Protein AF-A0A2E4I8C7-F1 (afdb_monomer)

pLDDT: mean 88.88, std 9.0, range [37.97, 97.62]

Foldseek 3Di:
DDPDDLQQFFFKFFPPGDDGPGTFGKDFAFPDVLLCLVVLVCLVVVDLDLVSLLVVLCVVCVPCSPVDPNRTDQKIKTKAAAPDPVLVVNQVSQWIWTWGDDPQKIKTWIWGKHWDDPPDPRNSSVQSSVCSNPVPDDPRITMMMTRTPPVPMDMDGND

Nearest PDB structures (foldseek):
  5jab-assembly2_D  TM=7.465E-01  e=2.688E-04  Mycobacterium tuberculosis H37Rv
  5jab-assembly1_B  TM=7.330E-01  e=8.037E-04  Mycobacterium tuberculosis H37Rv
  2hti-assembly1_A-2  TM=6.853E-01  e=2.262E-03  Halalkalibacterium halodurans
  2iab-assembly1_A  TM=5.762E-01  e=4.417E-03  Streptomyces avermitilis
  2fhq-assembly1_B  TM=6.398E-01  e=1.101E-02  Bacteroides thetaiotaomicron VPI-5482

Solvent-accessible surface area (backbone atoms only — not comparable to full-atom values): 8903 Å² total; per-residue (Å²): 140,87,74,85,49,42,63,51,30,22,36,34,22,49,68,93,55,91,62,63,78,46,68,47,59,60,43,77,40,46,36,85,92,60,51,53,57,71,61,54,52,48,51,58,74,73,43,88,50,59,67,61,29,3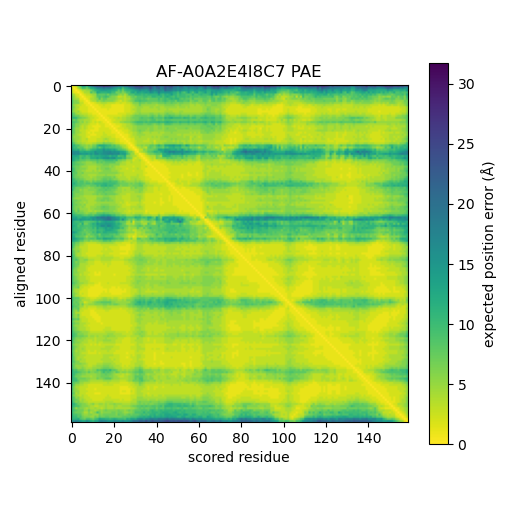4,50,53,46,52,53,60,50,68,74,59,66,78,74,54,71,88,43,45,42,84,38,33,34,36,80,40,61,59,88,38,67,65,60,54,52,51,39,70,58,34,30,32,33,40,38,28,40,47,97,60,31,34,35,44,37,35,22,42,35,40,71,54,52,85,84,36,68,70,36,48,52,53,52,56,59,48,41,42,76,35,82,80,64,66,91,67,47,43,38,35,40,33,42,60,42,69,93,76,33,48,75,44,76,62,129

Radius of gyration: 16.02 Å; Cα contacts (8 Å, |Δi|>4): 277; chains: 1; bounding box: 41×33×40 Å

Sequence (159 aa):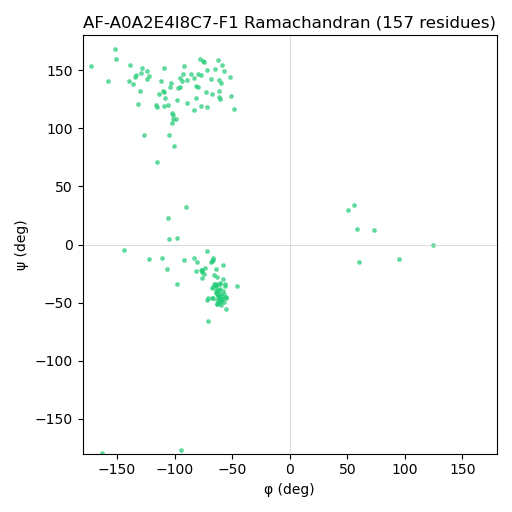
MGRPDDSIAPALTLAGEMEPMCRVITLLSKVSPYSKMPEIQHIIKSTNDPEERRRKAVEFFSETYFQNTREFSDTLTAIFPPNSPGAKEICRARKCTLSFAGYGQQFDIFCKVWALSSEDPGFQVSWCHNLLFNSRLHPEVVILCFEPNWGSSSGKPIT

Secondary structure (DSSP, 8-state):
--S--TTTS-EEEETT-SS--EE---EEEEPTTTS-HHHHHHHHHH-S-HHHHHHHHHHHIIIIITT-GGGEEEEEEEEE-TT-HHHHHHHHH-EEEEEEEETTEEEEEEEEEEEPPTTSHHHHHHHHHHHHH-TT--TT-EEEEEEE-TTT-EEEE--

Mean predicted aligned error: 5.09 Å

Structure (mmCIF, N/CA/C/O backbone):
data_AF-A0A2E4I8C7-F1
#
_entry.id   AF-A0A2E4I8C7-F1
#
loop_
_atom_site.group_PDB
_atom_site.id
_atom_site.type_symbol
_atom_site.label_atom_id
_atom_site.label_alt_id
_atom_site.label_comp_id
_atom_site.label_asym_id
_atom_site.label_entity_id
_atom_site.label_seq_id
_atom_site.pdbx_PDB_ins_code
_atom_site.Cartn_x
_atom_site.Cartn_y
_atom_site.Cartn_z
_atom_site.occupancy
_atom_site.B_iso_or_equiv
_atom_site.auth_seq_id
_atom_site.auth_comp_id
_atom_site.auth_asym_id
_atom_site.auth_atom_id
_atom_site.pdbx_PDB_model_num
ATOM 1 N N . MET A 1 1 ? -13.078 18.199 -6.236 1.00 37.97 1 MET A N 1
ATOM 2 C CA . MET 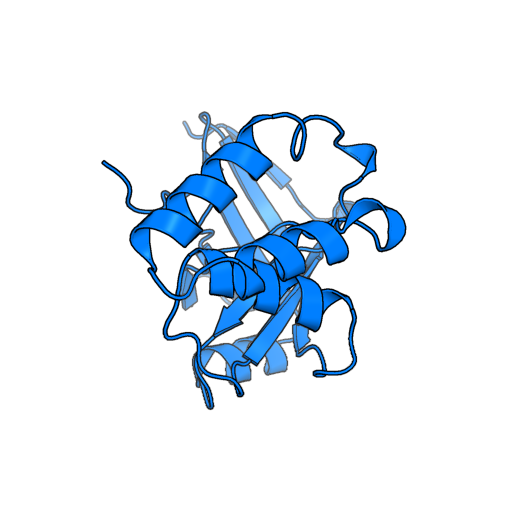A 1 1 ? -11.992 18.295 -5.237 1.00 37.97 1 MET A CA 1
ATOM 3 C C . MET A 1 1 ? -12.173 17.137 -4.263 1.00 37.97 1 MET A C 1
ATOM 5 O O . MET A 1 1 ? -13.266 17.025 -3.728 1.00 37.97 1 MET A O 1
ATOM 9 N N . GLY A 1 2 ? -11.200 16.228 -4.127 1.00 55.81 2 GLY A N 1
ATOM 10 C CA . GLY A 1 2 ? -11.296 15.054 -3.233 1.00 55.81 2 GLY A CA 1
ATOM 11 C C . GLY A 1 2 ? -11.069 13.681 -3.884 1.00 55.81 2 GLY A C 1
ATOM 12 O O . GLY A 1 2 ? -11.120 12.670 -3.191 1.00 55.81 2 GLY A O 1
ATOM 13 N N . ARG A 1 3 ? -10.817 13.616 -5.200 1.00 60.78 3 ARG A N 1
ATOM 14 C CA . ARG A 1 3 ? -10.336 12.385 -5.844 1.00 60.78 3 ARG A CA 1
ATOM 15 C C . ARG A 1 3 ? -8.829 12.265 -5.582 1.00 60.78 3 ARG A C 1
ATOM 17 O O . ARG A 1 3 ? -8.157 13.283 -5.739 1.00 60.78 3 ARG A O 1
ATOM 24 N N . PRO A 1 4 ? -8.316 11.077 -5.213 1.00 70.56 4 PRO A N 1
ATOM 25 C CA . PRO A 1 4 ? -6.883 10.832 -5.135 1.00 70.56 4 PRO A CA 1
ATOM 26 C C . PRO A 1 4 ? -6.189 11.264 -6.422 1.00 70.56 4 PRO A C 1
ATOM 28 O O . PRO A 1 4 ? -6.634 10.888 -7.510 1.00 70.56 4 PRO A O 1
ATOM 31 N N . ASP A 1 5 ? -5.157 12.085 -6.281 1.00 78.50 5 ASP A N 1
ATOM 32 C CA . ASP A 1 5 ? -4.328 12.531 -7.390 1.00 78.50 5 ASP A CA 1
ATOM 33 C C . ASP A 1 5 ? -3.088 11.640 -7.535 1.00 78.50 5 ASP A C 1
ATOM 35 O O . ASP A 1 5 ? -2.895 10.647 -6.822 1.00 78.50 5 ASP A O 1
ATOM 39 N N . ASP A 1 6 ? -2.244 12.008 -8.486 1.00 78.75 6 ASP A N 1
ATOM 40 C CA . ASP A 1 6 ? -1.086 11.230 -8.892 1.00 78.75 6 ASP A CA 1
ATOM 41 C C . ASP A 1 6 ? 0.004 11.124 -7.813 1.00 78.75 6 ASP A C 1
ATOM 43 O O . ASP A 1 6 ? 0.900 10.283 -7.936 1.00 78.75 6 ASP A O 1
ATOM 47 N N . SER A 1 7 ? -0.089 11.918 -6.739 1.00 76.00 7 SER A N 1
ATOM 48 C CA . SER A 1 7 ? 0.856 11.890 -5.621 1.00 76.00 7 SER A CA 1
ATOM 49 C C . SER A 1 7 ? 0.567 10.765 -4.627 1.00 76.00 7 SER A C 1
ATOM 51 O O . SER A 1 7 ? 1.471 10.328 -3.919 1.00 76.00 7 SER A O 1
ATOM 53 N N . ILE A 1 8 ? -0.674 10.266 -4.592 1.00 78.75 8 ILE A N 1
ATOM 54 C CA . ILE A 1 8 ? -1.105 9.186 -3.687 1.00 78.75 8 ILE A CA 1
ATOM 55 C C . ILE A 1 8 ? -1.672 7.963 -4.419 1.00 78.75 8 ILE A C 1
ATOM 57 O O . ILE A 1 8 ? -1.856 6.906 -3.812 1.00 78.75 8 ILE A O 1
ATOM 61 N N . ALA A 1 9 ? -1.945 8.097 -5.720 1.00 89.06 9 ALA A N 1
ATOM 62 C CA . ALA A 1 9 ? -2.371 7.017 -6.597 1.00 89.06 9 ALA A CA 1
ATOM 63 C C . ALA A 1 9 ? -1.318 6.756 -7.692 1.00 89.06 9 ALA A C 1
ATOM 65 O O . ALA A 1 9 ? -1.560 7.113 -8.851 1.00 89.06 9 ALA A O 1
ATOM 66 N N . PRO A 1 10 ? -0.139 6.188 -7.374 1.00 92.75 10 PRO A N 1
ATOM 67 C CA . PRO A 1 10 ? 0.914 5.940 -8.355 1.00 92.75 10 PRO A CA 1
ATOM 68 C C . PRO A 1 10 ? 0.442 5.070 -9.519 1.00 92.75 10 PRO A C 1
ATOM 70 O O . PRO A 1 10 ? -0.402 4.180 -9.362 1.00 92.75 10 PRO A O 1
ATOM 73 N N . ALA A 1 11 ? 1.033 5.310 -10.685 1.00 95.38 11 ALA A N 1
ATOM 74 C CA . ALA A 1 11 ? 0.963 4.388 -11.807 1.00 95.38 11 ALA A CA 1
ATOM 75 C C . ALA A 1 11 ? 1.853 3.170 -11.513 1.00 95.38 11 ALA A C 1
ATOM 77 O O . ALA A 1 11 ? 2.996 3.325 -11.086 1.00 95.38 11 ALA A O 1
ATOM 78 N N . LEU A 1 12 ? 1.322 1.963 -11.704 1.00 97.06 12 LEU A N 1
ATOM 79 C CA . LEU A 1 12 ? 2.031 0.708 -11.476 1.00 97.06 12 LEU A CA 1
ATOM 80 C C . LEU A 1 12 ? 2.402 0.082 -12.816 1.00 97.06 12 LEU A C 1
ATOM 82 O O . LEU A 1 12 ? 1.520 -0.290 -13.591 1.00 97.06 12 LEU A O 1
ATOM 86 N N . THR A 1 13 ? 3.698 -0.106 -13.040 1.00 97.62 13 THR A N 1
ATOM 87 C CA . THR A 1 13 ? 4.246 -0.789 -14.220 1.00 97.62 13 THR A CA 1
ATOM 88 C C . THR A 1 13 ? 4.909 -2.092 -13.791 1.00 97.62 13 THR A C 1
ATOM 90 O O . THR A 1 13 ? 5.704 -2.112 -12.849 1.00 97.62 13 THR A O 1
ATOM 93 N N . LEU A 1 14 ? 4.572 -3.207 -14.441 1.00 96.75 14 LEU A N 1
ATOM 94 C CA . LEU A 1 14 ? 5.191 -4.501 -14.141 1.00 96.75 14 LEU A CA 1
ATOM 95 C C . LEU A 1 14 ? 6.639 -4.530 -14.642 1.00 96.75 14 LEU A C 1
ATOM 97 O O . LEU A 1 14 ? 6.988 -3.874 -15.620 1.00 96.75 14 LEU A O 1
ATOM 101 N N . ALA A 1 15 ? 7.503 -5.293 -13.972 1.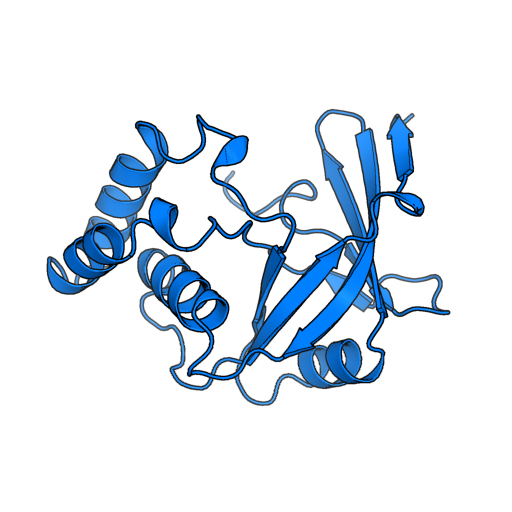00 92.31 15 ALA A N 1
ATOM 102 C CA . ALA A 1 15 ? 8.894 -5.405 -14.397 1.00 92.31 15 ALA A CA 1
ATOM 103 C C . ALA A 1 15 ? 9.005 -5.975 -15.824 1.00 92.31 15 ALA A C 1
ATOM 105 O O . ALA A 1 15 ? 8.513 -7.067 -16.095 1.00 92.31 15 ALA A O 1
ATOM 106 N N . GLY A 1 16 ? 9.703 -5.250 -16.703 1.00 89.69 16 GLY A N 1
ATOM 107 C CA . GLY A 1 16 ? 9.869 -5.607 -18.117 1.00 89.69 16 GLY A CA 1
ATOM 108 C C . GLY A 1 16 ? 8.854 -4.950 -19.055 1.00 89.69 16 GLY A C 1
ATOM 109 O O . GLY A 1 16 ? 9.088 -4.939 -20.259 1.00 89.69 16 GLY A O 1
ATOM 110 N N . GLU A 1 17 ? 7.791 -4.352 -18.515 1.00 93.75 17 GLU A N 1
ATOM 111 C CA . GLU A 1 17 ? 6.812 -3.586 -19.285 1.00 93.75 17 GLU A CA 1
ATOM 112 C C . GLU A 1 17 ? 7.187 -2.100 -19.330 1.00 93.75 17 GLU A C 1
ATOM 114 O O . GLU A 1 17 ? 7.849 -1.582 -18.427 1.00 93.75 17 GLU A O 1
ATOM 119 N N . MET A 1 18 ? 6.753 -1.404 -20.384 1.00 89.06 18 MET A N 1
ATOM 120 C CA . MET A 1 18 ? 6.934 0.050 -20.504 1.00 89.06 18 MET A CA 1
ATOM 121 C C . MET A 1 18 ? 5.690 0.832 -20.080 1.00 89.06 18 MET A C 1
ATOM 123 O O . MET A 1 18 ? 5.811 1.917 -19.516 1.00 89.06 18 MET A O 1
ATOM 127 N N . GLU A 1 19 ? 4.504 0.280 -20.335 1.00 94.19 19 GLU A N 1
ATOM 128 C CA . GLU A 1 19 ? 3.237 0.959 -20.073 1.00 94.19 19 GLU A CA 1
ATOM 129 C C . GLU A 1 19 ? 2.676 0.599 -18.690 1.00 94.19 19 GLU A C 1
ATOM 131 O O . GLU A 1 19 ? 2.738 -0.567 -18.281 1.00 94.19 19 GLU A O 1
ATOM 136 N N . PRO A 1 20 ? 2.088 1.567 -17.963 1.00 95.12 20 PRO A N 1
ATOM 137 C CA . PRO A 1 20 ? 1.417 1.283 -16.706 1.00 95.12 20 PRO A CA 1
ATOM 138 C C . PRO A 1 20 ? 0.240 0.326 -16.881 1.00 95.12 20 PRO A C 1
ATOM 140 O O . PRO A 1 20 ? -0.652 0.538 -17.699 1.00 95.12 20 PRO A O 1
ATOM 143 N N . MET A 1 21 ? 0.190 -0.692 -16.028 1.00 94.44 21 MET A N 1
ATOM 144 C CA . MET A 1 21 ? -0.922 -1.632 -15.953 1.00 94.44 21 MET A CA 1
ATOM 145 C C . MET A 1 21 ? -2.172 -0.966 -15.367 1.00 94.44 21 MET A C 1
ATOM 147 O O . MET A 1 21 ? -3.290 -1.166 -15.840 1.00 94.44 21 MET A O 1
ATOM 151 N N . CYS A 1 22 ? -1.997 -0.224 -14.273 1.00 92.56 22 CYS A N 1
ATOM 152 C CA . CYS A 1 22 ? -3.088 0.403 -13.535 1.00 92.56 22 CYS A CA 1
ATOM 153 C C . CYS A 1 22 ? -2.567 1.511 -12.612 1.00 92.56 22 CYS A C 1
ATOM 155 O O . CYS A 1 22 ? -1.368 1.776 -12.544 1.00 92.56 22 CYS A O 1
ATOM 157 N N . ARG A 1 23 ? -3.480 2.150 -11.872 1.00 93.44 23 ARG A N 1
ATOM 158 C CA . ARG A 1 23 ? -3.138 3.007 -10.731 1.00 93.44 23 ARG A CA 1
ATOM 159 C C . ARG A 1 23 ? -3.608 2.351 -9.443 1.00 93.44 23 ARG A C 1
ATOM 161 O O . ARG A 1 23 ? -4.704 1.789 -9.407 1.00 93.44 23 ARG A O 1
ATOM 168 N N . VAL A 1 24 ? -2.802 2.446 -8.395 1.00 93.31 24 VAL A N 1
ATOM 169 C CA . VAL A 1 24 ? -3.097 1.859 -7.079 1.00 93.31 24 VAL A CA 1
ATOM 170 C C . VAL A 1 24 ? -3.041 2.941 -6.018 1.00 93.31 24 VAL A C 1
ATOM 172 O O . VAL A 1 24 ? -2.200 3.820 -6.107 1.00 93.31 24 VAL A O 1
ATOM 175 N N . ILE A 1 25 ? -3.923 2.898 -5.019 1.00 90.81 25 ILE A N 1
ATOM 176 C CA . ILE A 1 25 ? -3.824 3.789 -3.855 1.00 90.81 25 ILE A CA 1
ATOM 177 C C . ILE A 1 25 ? -2.948 3.089 -2.826 1.00 90.81 25 ILE A C 1
ATOM 179 O O . ILE A 1 25 ? -3.269 1.978 -2.398 1.00 90.81 25 ILE A O 1
ATOM 183 N N . THR A 1 26 ? -1.850 3.733 -2.444 1.00 90.62 26 THR A N 1
ATOM 184 C CA . THR A 1 26 ? -0.892 3.171 -1.491 1.00 90.62 26 THR A CA 1
ATOM 185 C C . THR A 1 26 ? -1.044 3.793 -0.112 1.00 90.62 26 THR A C 1
ATOM 187 O O . THR A 1 26 ? -1.190 5.006 0.017 1.00 90.62 26 THR A O 1
ATOM 190 N N . LEU A 1 27 ? -0.943 2.966 0.922 1.00 89.50 27 LEU A N 1
ATOM 191 C CA . LEU A 1 27 ? -0.850 3.374 2.316 1.00 89.50 27 LEU A CA 1
ATOM 192 C C . LEU A 1 27 ? 0.573 3.126 2.821 1.00 89.50 27 LEU A C 1
ATOM 194 O O . LEU A 1 27 ? 1.066 2.000 2.735 1.00 89.50 27 LEU A O 1
ATOM 198 N N . LEU A 1 28 ? 1.203 4.159 3.379 1.00 87.00 28 LEU A N 1
ATOM 199 C CA . LEU A 1 28 ? 2.459 4.024 4.108 1.00 87.00 28 LEU A CA 1
ATOM 200 C C . LEU A 1 28 ? 2.177 3.455 5.498 1.00 87.00 28 LEU A C 1
ATOM 202 O O . LEU A 1 28 ? 1.441 4.050 6.292 1.00 87.00 28 LEU A O 1
ATOM 206 N N . SER A 1 29 ? 2.745 2.290 5.779 1.00 76.94 29 SER A N 1
ATOM 207 C CA . SER A 1 29 ? 2.565 1.631 7.067 1.00 76.94 29 SER A CA 1
ATOM 208 C C . SER A 1 29 ? 3.437 2.284 8.139 1.00 76.94 29 SER A C 1
ATOM 210 O O . SER A 1 29 ? 4.545 2.747 7.877 1.00 76.94 29 SER A O 1
ATOM 212 N N . LYS A 1 30 ? 2.943 2.321 9.377 1.00 80.56 30 LYS A N 1
ATOM 213 C CA . LYS A 1 30 ? 3.783 2.605 10.545 1.00 80.56 30 LYS A CA 1
ATOM 214 C C . LYS A 1 30 ? 4.439 1.328 11.047 1.00 80.56 30 LYS A C 1
ATOM 216 O O . LYS A 1 30 ? 3.830 0.260 10.980 1.00 80.56 30 LYS A O 1
ATOM 221 N N . VAL A 1 31 ? 5.654 1.426 11.586 1.00 76.38 31 VAL A N 1
ATOM 222 C CA . VAL A 1 31 ? 6.294 0.269 12.229 1.00 76.38 31 VAL A CA 1
ATOM 223 C C . VAL A 1 31 ? 5.511 -0.147 13.480 1.00 76.38 31 VAL A C 1
ATOM 225 O O . VAL A 1 31 ? 4.861 0.671 14.133 1.00 76.38 31 VAL A O 1
ATOM 228 N N . SER A 1 32 ? 5.575 -1.438 13.821 1.00 65.88 32 SER A N 1
ATOM 229 C CA . SER A 1 32 ? 4.697 -2.110 14.795 1.00 65.88 32 SER A CA 1
ATOM 230 C C . SER A 1 32 ? 4.449 -1.394 16.143 1.00 65.88 32 SER A C 1
ATOM 232 O O . SER A 1 32 ? 3.309 -1.485 16.603 1.00 65.88 32 SER A O 1
ATOM 234 N N . PRO A 1 33 ? 5.390 -0.665 16.788 1.00 66.69 33 PRO A N 1
ATOM 235 C CA . PRO A 1 33 ? 5.068 0.070 18.022 1.00 66.69 33 PRO A CA 1
ATOM 236 C C . PRO A 1 33 ? 4.276 1.369 17.798 1.00 66.69 33 PRO A C 1
ATOM 238 O O . PRO A 1 33 ? 3.594 1.830 18.709 1.00 66.69 33 PRO A O 1
ATOM 241 N N . TYR A 1 34 ? 4.329 1.958 16.602 1.00 73.88 34 TYR A N 1
ATOM 242 C CA . TYR A 1 34 ? 3.677 3.235 16.287 1.00 73.88 34 TYR A CA 1
ATOM 243 C C . TYR A 1 34 ? 2.415 3.072 15.445 1.00 73.88 34 TYR A C 1
ATOM 245 O O . TYR A 1 34 ? 1.805 4.063 15.065 1.00 73.88 34 TYR A O 1
ATOM 253 N N . SER A 1 35 ? 1.994 1.838 15.173 1.00 76.94 35 SER A N 1
ATOM 254 C CA . SER A 1 35 ? 0.838 1.520 14.326 1.00 76.94 35 SER A CA 1
ATOM 255 C C . SER A 1 35 ? -0.493 2.123 14.792 1.00 76.94 35 SER A C 1
ATOM 257 O O . SER A 1 35 ? -1.433 2.182 14.003 1.00 76.94 35 SER A O 1
ATOM 259 N N . LYS A 1 36 ? -0.588 2.565 16.058 1.00 85.25 36 LYS A N 1
ATOM 260 C CA . LYS A 1 36 ? -1.810 3.114 16.678 1.00 85.25 36 LYS A CA 1
ATOM 261 C C . LYS A 1 36 ? -3.041 2.218 16.505 1.00 85.25 36 LYS A C 1
ATOM 263 O O . LYS A 1 36 ? -4.181 2.677 16.430 1.00 8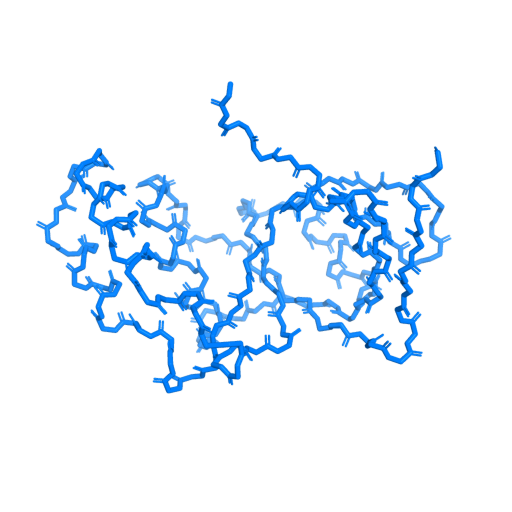5.25 36 LYS A O 1
ATOM 268 N N . MET A 1 37 ? -2.804 0.910 16.420 1.00 87.81 37 MET A N 1
ATOM 269 C CA . MET A 1 37 ? -3.857 -0.080 16.234 1.00 87.81 37 MET A CA 1
ATOM 270 C C . MET A 1 37 ? -4.935 -0.046 17.323 1.00 87.81 37 MET A C 1
ATOM 272 O O . MET A 1 37 ? -6.110 -0.121 16.960 1.00 87.81 37 MET A O 1
ATOM 276 N N . PRO A 1 38 ? -4.606 0.100 18.624 1.00 89.94 38 PRO A N 1
ATOM 277 C CA . PRO A 1 38 ? -5.626 0.228 19.663 1.00 89.94 38 PRO A CA 1
ATOM 278 C C . PRO A 1 38 ? -6.561 1.423 19.435 1.00 89.94 38 PRO A C 1
ATOM 280 O O . PRO A 1 38 ? -7.779 1.279 19.541 1.00 89.94 38 PRO A O 1
ATOM 283 N N . GLU A 1 39 ? -6.011 2.583 19.070 1.00 90.81 39 GLU A N 1
ATOM 284 C CA . GLU A 1 39 ? -6.766 3.807 18.802 1.00 90.81 39 GLU A CA 1
ATOM 285 C C . GLU A 1 39 ? -7.650 3.662 17.552 1.00 90.81 39 GLU A C 1
ATOM 287 O O . GLU A 1 39 ? -8.848 3.953 17.598 1.00 90.81 39 GLU A O 1
ATOM 292 N N . ILE A 1 40 ? -7.106 3.115 16.459 1.00 90.44 40 ILE A N 1
ATOM 293 C CA . ILE A 1 40 ? -7.861 2.832 15.227 1.00 90.44 40 ILE A CA 1
ATOM 294 C C . ILE A 1 40 ? -9.032 1.878 15.516 1.00 90.44 40 ILE A C 1
ATOM 296 O O . ILE A 1 40 ? -10.170 2.134 15.114 1.00 90.44 40 ILE A O 1
ATOM 300 N N . GLN A 1 41 ? -8.784 0.793 16.253 1.00 91.25 41 GLN A N 1
ATOM 301 C CA . GLN A 1 41 ? -9.826 -0.162 16.632 1.00 91.25 41 GLN A CA 1
ATOM 302 C C . GLN A 1 41 ? -10.886 0.462 17.542 1.00 91.25 41 GLN A C 1
ATOM 304 O O . GLN A 1 41 ? -12.064 0.118 17.424 1.00 91.25 41 GLN A O 1
ATOM 309 N N . HIS A 1 42 ? -10.494 1.372 18.436 1.00 93.38 42 HIS A N 1
ATOM 310 C CA . HIS A 1 42 ? -11.437 2.104 19.271 1.00 93.38 42 HIS A CA 1
ATOM 311 C C . HIS A 1 42 ? -12.391 2.947 18.416 1.00 93.38 42 HIS A C 1
ATOM 313 O O . HIS A 1 42 ? -13.604 2.859 18.604 1.00 93.38 42 HIS A O 1
ATOM 319 N N . ILE A 1 43 ? -11.880 3.683 17.421 1.00 91.94 43 ILE A N 1
ATOM 320 C CA . ILE A 1 43 ? -12.720 4.472 16.504 1.00 91.94 43 ILE A CA 1
ATOM 321 C C . ILE A 1 43 ? -13.709 3.566 15.761 1.00 91.94 43 ILE A C 1
ATOM 323 O O . ILE A 1 43 ? -14.908 3.856 15.774 1.00 91.94 43 ILE A O 1
ATOM 327 N N . ILE A 1 44 ? -13.232 2.453 15.186 1.00 91.31 44 ILE A N 1
ATOM 328 C CA . ILE A 1 44 ? -14.066 1.471 14.465 1.00 91.31 44 ILE A CA 1
ATOM 329 C C . ILE A 1 44 ? -15.210 0.962 15.352 1.00 91.31 44 ILE A C 1
ATOM 331 O O . ILE A 1 44 ? -16.350 0.900 14.899 1.00 91.31 44 ILE A O 1
ATOM 335 N N . LYS A 1 45 ? -14.919 0.620 16.613 1.00 91.56 45 LYS A N 1
ATOM 336 C CA . LYS A 1 45 ? -15.904 0.092 17.571 1.00 91.56 45 LYS A CA 1
ATOM 337 C C . LYS A 1 45 ? -16.835 1.170 18.135 1.00 91.56 45 LYS A C 1
ATOM 339 O O . LYS A 1 45 ? -17.931 0.843 18.575 1.00 91.56 45 LYS A O 1
ATOM 344 N N . SER A 1 46 ? -16.413 2.436 18.135 1.00 92.50 46 SER A N 1
ATOM 345 C CA . SER A 1 46 ? -17.169 3.539 18.743 1.00 92.50 46 SER A CA 1
ATOM 346 C C . SER A 1 46 ? -18.407 3.962 17.950 1.00 92.50 46 SER A C 1
ATOM 348 O O . SER A 1 46 ? -19.276 4.629 18.507 1.00 92.50 46 SER A O 1
ATOM 350 N N . THR A 1 47 ? -18.482 3.638 16.654 1.00 90.12 47 THR A N 1
ATOM 351 C CA . THR A 1 47 ? -19.607 4.036 15.800 1.00 90.12 47 THR A CA 1
ATOM 352 C C . THR A 1 47 ? -19.762 3.149 14.561 1.00 90.12 47 THR A C 1
ATOM 354 O O . THR A 1 47 ? -18.789 2.770 13.897 1.00 90.12 47 THR A O 1
ATOM 357 N N . ASN A 1 48 ? -21.019 2.861 14.213 1.00 87.44 48 ASN A N 1
ATOM 358 C CA . ASN A 1 48 ? -21.394 2.211 12.956 1.00 87.44 48 ASN A CA 1
ATOM 359 C C . ASN A 1 48 ? -21.712 3.209 11.833 1.00 87.44 48 ASN A C 1
ATOM 361 O O . ASN A 1 48 ? -21.772 2.797 10.676 1.00 87.44 48 ASN A O 1
ATOM 365 N N . ASP A 1 49 ? -21.884 4.493 12.160 1.00 92.56 49 ASP A N 1
ATOM 366 C CA . ASP A 1 49 ? -22.139 5.552 11.185 1.00 92.56 49 ASP A CA 1
ATOM 367 C C . ASP A 1 49 ? -20.860 5.851 10.373 1.00 92.56 49 ASP A C 1
ATOM 369 O O . ASP A 1 49 ? -19.845 6.256 10.957 1.00 92.56 49 ASP A O 1
ATOM 373 N N . PRO A 1 50 ? -20.872 5.650 9.038 1.00 90.69 50 PRO A N 1
ATOM 374 C CA . PRO A 1 50 ? -19.721 5.920 8.183 1.00 90.69 50 PRO A CA 1
ATOM 375 C C . PRO A 1 50 ? -19.256 7.381 8.204 1.00 90.69 50 PRO A C 1
ATOM 377 O O . PRO A 1 50 ? -18.053 7.624 8.092 1.00 90.69 50 PRO A O 1
ATOM 380 N N . GLU A 1 51 ? -20.167 8.351 8.337 1.00 91.38 51 GLU A N 1
ATOM 381 C CA . GLU A 1 51 ? -19.804 9.772 8.313 1.00 91.38 51 GLU A CA 1
ATOM 382 C C . GLU A 1 51 ? -19.065 10.165 9.589 1.00 91.38 51 GLU A C 1
ATOM 384 O O . GLU A 1 51 ? -17.971 10.735 9.526 1.00 91.38 51 GLU A O 1
ATOM 389 N N . GLU A 1 52 ? -19.608 9.769 10.741 1.00 93.00 52 GLU A N 1
ATOM 390 C CA . GLU A 1 52 ? -18.979 9.995 12.040 1.00 93.00 52 GLU A CA 1
ATOM 391 C C . GLU A 1 52 ? -17.645 9.245 12.162 1.00 93.00 52 GLU A C 1
ATOM 393 O O . GLU A 1 52 ? -16.661 9.798 12.659 1.00 93.00 52 GLU A O 1
ATOM 398 N N . ARG A 1 53 ? -17.560 8.007 11.651 1.00 93.31 53 ARG A N 1
ATOM 399 C CA . ARG A 1 53 ? -16.298 7.251 11.628 1.00 93.31 53 ARG A CA 1
ATOM 400 C C . ARG A 1 53 ? -15.228 7.979 10.824 1.00 93.31 53 ARG A C 1
ATOM 402 O O . ARG A 1 53 ? -14.112 8.151 11.313 1.00 93.31 53 ARG A O 1
ATOM 409 N N . ARG A 1 54 ? -15.573 8.435 9.615 1.00 90.25 54 ARG A N 1
ATOM 410 C CA . ARG A 1 54 ? -14.664 9.196 8.752 1.00 90.25 54 ARG A CA 1
ATOM 411 C C . ARG A 1 54 ? -14.218 10.487 9.434 1.00 90.25 54 ARG A C 1
ATOM 413 O O . ARG A 1 54 ? -13.037 10.814 9.376 1.00 90.25 54 ARG A O 1
ATOM 420 N N . ARG A 1 55 ? -15.135 11.208 10.087 1.00 92.31 55 ARG A N 1
ATOM 421 C CA . ARG A 1 55 ? -14.830 12.449 10.814 1.00 92.31 55 ARG A CA 1
ATOM 422 C C . ARG A 1 55 ? -13.805 12.208 11.924 1.00 92.31 55 ARG A C 1
ATOM 424 O O . ARG A 1 55 ? -12.771 12.870 11.924 1.00 92.31 55 ARG A O 1
ATOM 431 N N . LYS A 1 56 ? -14.045 11.226 12.801 1.00 92.31 56 LYS A N 1
ATOM 432 C CA . LYS A 1 56 ? -13.113 10.850 13.880 1.00 92.31 56 LYS A CA 1
ATOM 433 C C . LYS A 1 56 ? -11.759 10.380 13.349 1.00 92.31 56 LYS A C 1
ATOM 435 O O . LYS A 1 56 ? -10.733 10.697 13.935 1.00 92.31 56 LYS A O 1
ATOM 440 N N . ALA A 1 57 ? -11.751 9.636 12.243 1.00 91.19 57 ALA A N 1
ATOM 441 C CA . ALA A 1 57 ? -10.516 9.203 11.598 1.00 91.19 57 ALA A CA 1
ATOM 442 C C . ALA A 1 57 ? -9.696 10.399 11.095 1.00 91.19 57 ALA A C 1
ATOM 444 O O . ALA A 1 57 ? -8.504 10.480 11.371 1.00 91.19 57 ALA A O 1
ATOM 445 N N . VAL A 1 58 ? -10.329 11.346 10.394 1.00 89.88 58 VAL A N 1
ATOM 446 C CA . VAL A 1 58 ? -9.658 12.566 9.917 1.00 89.88 58 VAL A CA 1
ATOM 447 C C . VAL A 1 58 ? -9.110 13.382 11.086 1.00 89.88 58 VAL A C 1
ATOM 449 O O . VAL A 1 58 ? -7.953 13.784 11.031 1.00 89.88 58 VAL A O 1
ATOM 452 N N . GLU A 1 59 ? -9.904 13.580 12.141 1.00 90.25 59 GLU A N 1
ATOM 453 C CA . GLU A 1 59 ? -9.484 14.264 13.371 1.00 90.25 59 GLU A CA 1
ATOM 454 C C . GLU A 1 59 ? -8.231 13.595 13.958 1.00 90.25 59 GLU A C 1
ATOM 456 O O . GLU A 1 59 ? -7.173 14.221 14.016 1.00 90.25 59 GLU A O 1
ATOM 461 N N . PHE A 1 60 ? -8.296 12.287 14.220 1.00 88.88 60 PHE A N 1
ATOM 462 C CA . PHE A 1 60 ? -7.184 11.494 14.747 1.00 88.88 60 PHE A CA 1
ATOM 463 C C . PHE A 1 60 ? -5.904 11.575 13.894 1.00 88.88 60 PHE A C 1
ATOM 465 O O . PHE A 1 60 ? -4.804 11.758 14.419 1.00 88.88 60 PHE A O 1
ATOM 472 N N . PHE A 1 61 ? -6.021 11.452 12.569 1.00 86.06 61 PHE A N 1
ATOM 473 C CA . PHE A 1 61 ? -4.859 11.487 11.678 1.00 86.06 61 PHE A CA 1
ATOM 474 C C . PHE A 1 61 ? -4.273 12.895 11.494 1.00 86.06 61 PHE A C 1
ATOM 476 O O . PHE A 1 61 ? -3.084 13.021 11.193 1.00 86.06 61 PHE A O 1
ATOM 483 N N . SER A 1 62 ? -5.079 13.943 11.682 1.00 81.94 62 SER A N 1
ATOM 484 C CA . SER A 1 62 ? -4.659 15.337 11.502 1.00 81.94 62 SER A CA 1
ATOM 485 C C . SER A 1 62 ? -3.809 15.896 12.647 1.00 81.94 62 SER A C 1
ATOM 487 O O . SER A 1 62 ? -3.058 16.842 12.425 1.00 81.94 62 SER A O 1
ATOM 489 N N . GLU A 1 63 ? -3.886 15.314 13.847 1.00 74.31 63 GLU A N 1
ATOM 490 C CA . GLU A 1 63 ? -3.221 15.856 15.038 1.00 74.31 63 GLU A CA 1
ATOM 491 C C . GLU A 1 63 ? -1.697 15.706 14.986 1.00 74.31 63 GLU A C 1
ATOM 493 O O . GLU A 1 63 ? -0.961 16.689 14.952 1.00 74.31 63 GLU A O 1
ATOM 498 N N . THR A 1 64 ? -1.207 14.466 15.006 1.00 66.88 64 THR A N 1
ATOM 499 C CA . THR A 1 64 ? 0.235 14.168 15.111 1.00 66.88 64 THR A CA 1
ATOM 500 C C . THR A 1 64 ? 0.657 12.946 14.305 1.00 66.88 64 THR A C 1
ATOM 502 O O . THR A 1 64 ? 1.845 12.639 14.203 1.00 66.88 64 THR A O 1
ATOM 505 N N . TYR A 1 65 ? -0.297 12.245 13.687 1.00 69.81 65 TYR A N 1
ATOM 506 C CA . TYR A 1 65 ? -0.052 10.918 13.141 1.00 69.81 65 TYR A CA 1
ATOM 507 C C . TYR A 1 65 ? 1.026 10.908 12.049 1.00 69.81 65 TYR A C 1
ATOM 509 O O . TYR A 1 65 ? 1.855 10.004 12.034 1.00 69.81 65 TYR A O 1
ATOM 517 N N . PHE A 1 66 ? 1.075 11.915 11.177 1.00 75.06 66 PHE A N 1
ATOM 518 C CA . PHE A 1 66 ? 2.056 11.989 10.085 1.00 75.06 66 PHE A CA 1
ATOM 519 C C . PHE A 1 66 ? 3.285 12.863 10.388 1.00 75.06 66 PHE A C 1
ATOM 521 O O . PHE A 1 66 ? 4.117 13.058 9.507 1.00 75.06 66 PHE A O 1
ATOM 528 N N . GLN A 1 67 ? 3.432 13.387 11.611 1.00 74.38 67 GLN A N 1
ATOM 529 C CA . GLN A 1 67 ? 4.505 14.344 11.928 1.00 74.38 67 GLN A CA 1
ATOM 530 C C . GLN A 1 67 ? 5.885 13.683 12.098 1.00 74.38 67 GLN A C 1
ATOM 532 O O . GLN A 1 67 ? 6.903 14.303 11.794 1.00 74.38 67 GLN A O 1
ATOM 537 N N . ASN A 1 68 ? 5.940 12.420 12.536 1.00 77.12 68 ASN A N 1
ATOM 538 C CA . ASN A 1 68 ? 7.193 11.721 12.833 1.00 77.12 68 ASN A CA 1
ATOM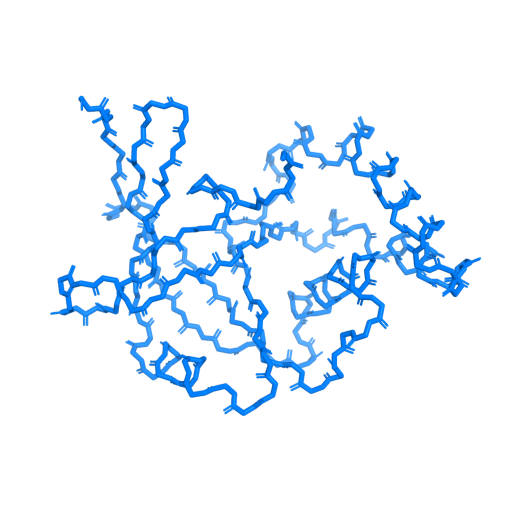 539 C C . ASN A 1 68 ? 7.544 10.700 11.745 1.00 77.12 68 ASN A C 1
ATOM 541 O O . ASN A 1 68 ? 7.139 9.541 11.804 1.00 77.12 68 ASN A O 1
ATOM 545 N N . THR A 1 69 ? 8.365 11.101 10.774 1.00 74.50 69 THR A N 1
ATOM 546 C CA . THR A 1 69 ? 8.774 10.237 9.647 1.00 74.50 69 THR A CA 1
ATOM 547 C C . THR A 1 69 ? 9.470 8.941 10.079 1.00 74.50 69 THR A C 1
ATOM 549 O O . THR A 1 69 ? 9.309 7.919 9.425 1.00 74.50 69 THR A O 1
ATOM 552 N N . ARG A 1 70 ? 10.177 8.945 11.219 1.00 77.88 70 ARG A N 1
ATOM 553 C CA . ARG A 1 70 ? 10.854 7.760 11.788 1.00 77.88 70 ARG A CA 1
ATOM 554 C C . ARG A 1 70 ? 9.900 6.671 12.291 1.00 77.88 70 ARG A C 1
ATOM 556 O O . ARG A 1 70 ? 10.344 5.566 12.578 1.00 77.88 70 ARG A O 1
ATOM 563 N N . GLU A 1 71 ? 8.616 6.987 12.446 1.00 81.25 71 GLU A N 1
ATOM 564 C CA . GLU A 1 71 ? 7.595 6.019 12.859 1.00 81.25 71 GLU A CA 1
ATOM 565 C C . GLU A 1 71 ? 7.052 5.195 11.687 1.00 81.25 71 GLU A C 1
ATOM 567 O O . GLU A 1 71 ? 6.332 4.217 11.906 1.00 81.25 71 GLU A O 1
ATOM 572 N N . PHE A 1 72 ? 7.368 5.584 10.451 1.00 80.38 72 PHE A N 1
ATOM 573 C CA . PHE A 1 72 ? 6.912 4.895 9.254 1.00 80.38 72 PHE A CA 1
ATOM 574 C C . PHE A 1 72 ? 7.882 3.792 8.850 1.00 80.38 72 PHE A C 1
ATOM 576 O O . PHE A 1 72 ? 9.096 3.923 8.987 1.00 80.38 72 PHE A O 1
ATOM 583 N N . SER A 1 73 ? 7.327 2.674 8.388 1.00 79.19 73 SER A N 1
ATOM 584 C CA . SER A 1 73 ? 8.108 1.651 7.708 1.00 79.19 73 SER A CA 1
ATOM 585 C C . SER A 1 73 ? 8.429 2.110 6.296 1.00 79.19 73 SER A C 1
ATOM 587 O O . SER A 1 73 ? 7.665 2.864 5.700 1.00 79.19 73 SER A O 1
ATOM 589 N N . ASP A 1 74 ? 9.477 1.541 5.713 1.00 84.69 74 ASP A N 1
ATOM 590 C CA . ASP A 1 74 ? 9.791 1.767 4.303 1.00 84.69 74 ASP A CA 1
ATOM 591 C C . ASP A 1 74 ? 8.813 1.061 3.350 1.00 84.69 74 ASP A C 1
ATOM 593 O O . ASP A 1 74 ? 8.903 1.250 2.144 1.00 84.69 74 ASP A O 1
ATOM 597 N N . THR A 1 75 ? 7.876 0.249 3.850 1.00 90.38 75 THR A N 1
ATOM 598 C CA . THR A 1 75 ? 6.923 -0.495 3.019 1.00 90.38 75 THR A CA 1
ATOM 599 C C . THR A 1 75 ? 5.604 0.244 2.804 1.00 90.38 75 THR A C 1
ATOM 601 O O . THR A 1 75 ? 5.074 0.938 3.678 1.00 90.38 75 THR A O 1
ATOM 604 N N . LEU A 1 76 ? 5.041 0.033 1.617 1.00 93.06 76 LEU A N 1
ATOM 605 C CA . LEU A 1 76 ? 3.719 0.502 1.223 1.00 93.06 76 LEU A CA 1
ATOM 606 C C . LEU A 1 76 ? 2.765 -0.688 1.122 1.00 93.06 76 LEU A C 1
ATOM 608 O O . LEU A 1 76 ? 3.174 -1.796 0.779 1.00 93.06 76 LEU A O 1
ATOM 612 N N . THR A 1 77 ? 1.476 -0.460 1.348 1.00 94.81 77 THR A N 1
ATOM 613 C CA . THR A 1 77 ? 0.434 -1.462 1.089 1.00 94.81 77 THR A CA 1
ATOM 614 C C . THR A 1 77 ? -0.633 -0.926 0.148 1.00 94.81 77 THR A C 1
ATOM 616 O O . THR A 1 77 ? -0.917 0.269 0.151 1.00 94.81 77 THR A O 1
ATOM 619 N N . ALA A 1 78 ? -1.244 -1.799 -0.650 1.00 95.44 78 ALA A N 1
ATOM 620 C CA . ALA A 1 78 ? -2.439 -1.468 -1.425 1.00 95.44 78 ALA A CA 1
ATOM 621 C C . ALA A 1 78 ? -3.481 -2.578 -1.295 1.00 95.44 78 ALA A C 1
ATOM 623 O O . ALA A 1 78 ? -3.143 -3.763 -1.235 1.00 95.44 78 ALA A O 1
ATOM 624 N N . ILE A 1 79 ? -4.750 -2.176 -1.262 1.00 95.25 79 ILE A N 1
ATOM 625 C CA . ILE A 1 79 ? -5.888 -3.071 -1.070 1.00 95.25 79 ILE A CA 1
ATOM 626 C C . ILE A 1 79 ? -6.616 -3.313 -2.391 1.00 95.25 79 ILE A C 1
ATOM 628 O O . ILE A 1 79 ? -6.882 -2.389 -3.159 1.00 95.25 79 ILE A O 1
ATOM 632 N N . PHE A 1 80 ? -6.960 -4.570 -2.644 1.00 95.50 80 PHE A N 1
ATOM 633 C CA . PHE A 1 80 ? -7.656 -5.013 -3.843 1.00 95.50 80 PHE A CA 1
ATOM 634 C C . PHE A 1 80 ? -8.886 -5.839 -3.465 1.00 95.50 80 PHE A C 1
ATOM 636 O O . PHE A 1 80 ? -8.892 -6.504 -2.423 1.00 95.50 80 PHE A O 1
ATOM 643 N N . PRO A 1 81 ? -9.930 -5.840 -4.312 1.00 94.12 81 PRO A N 1
ATOM 644 C CA . PRO A 1 81 ? -11.080 -6.699 -4.091 1.00 94.12 81 PRO A CA 1
ATOM 645 C C . PRO A 1 81 ? -10.682 -8.186 -4.139 1.00 94.12 81 PRO A C 1
ATOM 647 O O . PRO A 1 81 ? -9.668 -8.541 -4.759 1.00 94.12 81 PRO A O 1
ATOM 650 N N . PRO A 1 82 ? -11.496 -9.067 -3.533 1.00 94.44 82 PRO A N 1
ATOM 651 C CA . PRO A 1 82 ? -11.297 -10.509 -3.616 1.00 94.44 82 PRO A CA 1
ATOM 652 C C . PRO A 1 82 ? -11.161 -10.965 -5.068 1.00 94.44 82 PRO A C 1
ATOM 654 O O . PRO A 1 82 ? -11.820 -10.437 -5.965 1.00 94.44 82 PRO A O 1
ATOM 657 N N . ASN A 1 83 ? -10.311 -11.963 -5.308 1.00 92.88 83 ASN A N 1
ATOM 658 C CA . ASN A 1 83 ? -10.082 -12.548 -6.634 1.00 92.88 83 ASN A CA 1
ATOM 659 C C . ASN A 1 83 ? -9.599 -11.581 -7.732 1.00 92.88 83 ASN A C 1
ATOM 661 O O . ASN A 1 83 ? -9.575 -11.988 -8.895 1.00 92.88 83 ASN A O 1
ATOM 665 N N . SER A 1 84 ? -9.157 -10.365 -7.382 1.00 95.31 84 SER A N 1
ATOM 666 C CA . SER A 1 84 ? -8.655 -9.358 -8.324 1.00 95.31 84 SER A CA 1
ATOM 667 C C . SER A 1 84 ? -7.626 -9.943 -9.307 1.00 95.31 84 SER A C 1
ATOM 669 O O . SER A 1 84 ? -6.545 -10.365 -8.875 1.00 95.31 84 SER A O 1
ATOM 671 N N . PRO A 1 85 ? -7.915 -9.953 -10.626 1.00 95.31 85 PRO A N 1
ATOM 672 C CA . PRO A 1 85 ? -6.949 -10.374 -11.639 1.00 95.31 85 PRO A CA 1
ATOM 673 C C . PRO A 1 85 ? -5.679 -9.525 -11.587 1.00 95.31 85 PRO A C 1
ATOM 675 O O . PRO A 1 85 ? -4.577 -10.067 -11.630 1.00 95.31 85 PRO A O 1
ATOM 678 N N . GLY A 1 86 ? -5.840 -8.214 -11.374 1.00 95.19 86 GLY A N 1
ATOM 679 C CA . GLY A 1 86 ? -4.718 -7.291 -11.259 1.00 95.19 86 GLY A CA 1
ATOM 680 C C . GLY A 1 86 ? -3.805 -7.621 -10.083 1.00 95.19 86 GLY A C 1
ATOM 681 O O . GLY A 1 86 ? -2.594 -7.701 -10.248 1.00 95.19 86 GLY A O 1
ATOM 682 N N . ALA A 1 87 ? -4.374 -7.917 -8.910 1.00 96.31 87 ALA A N 1
ATOM 683 C CA . ALA A 1 87 ? -3.571 -8.287 -7.744 1.00 96.31 87 ALA A CA 1
ATOM 684 C C . ALA A 1 87 ? -2.786 -9.590 -7.972 1.00 96.31 87 ALA A C 1
ATOM 686 O O . ALA A 1 87 ? -1.622 -9.690 -7.584 1.00 96.31 87 ALA A O 1
ATOM 687 N N . LYS A 1 88 ? -3.407 -10.577 -8.636 1.00 96.50 88 LYS A N 1
ATOM 688 C CA . LYS A 1 88 ? -2.754 -11.846 -8.995 1.00 96.50 88 LYS A CA 1
ATOM 689 C C . LYS A 1 88 ? -1.579 -11.618 -9.941 1.00 96.50 88 LYS A C 1
ATOM 691 O O . LYS A 1 88 ? -0.513 -12.195 -9.738 1.00 96.50 88 LYS A O 1
ATOM 696 N N . GLU A 1 89 ? -1.761 -10.779 -10.953 1.00 96.69 89 GLU A N 1
ATOM 697 C CA . GLU A 1 89 ? -0.727 -10.481 -11.939 1.00 96.69 89 GLU A CA 1
ATOM 698 C C . GLU A 1 89 ? 0.451 -9.710 -11.332 1.00 96.69 89 GLU A C 1
ATOM 700 O O . GLU A 1 89 ? 1.598 -10.131 -11.495 1.00 96.69 89 GLU A O 1
ATOM 705 N N . ILE A 1 90 ? 0.168 -8.672 -10.537 1.00 97.19 90 ILE A N 1
ATOM 706 C CA . ILE A 1 90 ? 1.182 -7.906 -9.800 1.00 97.19 90 ILE A CA 1
ATOM 707 C C . ILE A 1 90 ? 1.988 -8.835 -8.881 1.00 97.19 90 ILE A C 1
ATOM 709 O O . ILE A 1 90 ? 3.219 -8.852 -8.920 1.00 97.19 90 ILE A O 1
ATOM 713 N N . CYS A 1 91 ? 1.307 -9.662 -8.083 1.00 95.25 91 CYS A N 1
ATOM 714 C CA . CYS A 1 91 ? 1.971 -10.590 -7.171 1.00 95.25 91 CYS A CA 1
ATOM 715 C C . CYS A 1 91 ? 2.806 -11.645 -7.921 1.00 95.25 91 CYS A C 1
ATOM 717 O O . CYS A 1 91 ? 3.877 -12.035 -7.452 1.00 95.25 91 CYS A O 1
ATOM 719 N N . ARG A 1 92 ? 2.353 -12.100 -9.100 1.00 96.19 92 ARG A N 1
ATOM 720 C CA . ARG A 1 92 ? 3.099 -13.041 -9.951 1.00 96.19 92 ARG A CA 1
ATOM 721 C C . ARG A 1 92 ? 4.369 -12.412 -10.524 1.00 96.19 92 ARG A C 1
ATOM 723 O O . ARG A 1 92 ? 5.385 -13.099 -10.597 1.00 96.19 92 ARG A O 1
ATOM 730 N N . ALA A 1 93 ? 4.325 -11.132 -10.897 1.00 96.38 93 ALA A N 1
ATOM 731 C CA . ALA A 1 93 ? 5.484 -10.405 -11.411 1.00 96.38 93 ALA A CA 1
ATOM 732 C C . ALA A 1 93 ? 6.585 -10.228 -10.351 1.00 96.38 93 ALA A C 1
ATOM 734 O O . ALA A 1 93 ? 7.759 -10.121 -10.703 1.00 96.38 93 ALA A O 1
ATOM 735 N N . ARG A 1 94 ? 6.226 -10.221 -9.053 1.00 97.06 94 ARG A N 1
ATOM 736 C CA . ARG A 1 94 ? 7.109 -10.054 -7.870 1.00 97.06 94 ARG A CA 1
ATOM 737 C C . ARG A 1 94 ? 7.885 -8.742 -7.802 1.00 97.06 94 ARG A C 1
ATOM 739 O O . ARG A 1 94 ? 8.444 -8.424 -6.754 1.00 97.06 94 ARG A O 1
ATOM 746 N N . LYS A 1 95 ? 7.957 -8.003 -8.903 1.00 97.38 95 LYS A N 1
ATOM 747 C CA . LYS A 1 95 ? 8.618 -6.716 -9.036 1.00 97.38 95 LYS A CA 1
ATOM 748 C C . LYS A 1 95 ? 7.771 -5.798 -9.904 1.00 97.38 95 LYS A C 1
ATOM 750 O O . LYS A 1 95 ? 7.216 -6.229 -10.915 1.00 97.38 95 LYS A O 1
ATOM 755 N N . CYS A 1 96 ? 7.715 -4.537 -9.520 1.00 97.44 96 CYS A N 1
ATOM 756 C CA . CYS A 1 96 ? 7.038 -3.487 -10.266 1.00 97.44 96 CYS A CA 1
ATOM 757 C C . CYS A 1 96 ? 7.704 -2.139 -9.989 1.00 97.44 96 CYS A C 1
ATOM 759 O O . CYS A 1 96 ? 8.488 -2.008 -9.047 1.00 97.44 96 CYS A O 1
ATOM 761 N N . THR A 1 97 ? 7.346 -1.138 -10.777 1.00 97.50 97 THR A N 1
ATOM 762 C CA . THR A 1 97 ? 7.670 0.263 -10.524 1.00 97.50 97 THR A CA 1
ATOM 763 C C . THR A 1 97 ? 6.393 0.990 -10.127 1.00 97.50 97 THR A C 1
ATOM 765 O O . THR A 1 97 ? 5.366 0.833 -10.786 1.00 97.50 97 THR A O 1
ATOM 768 N N . LEU A 1 98 ? 6.453 1.758 -9.041 1.00 96.50 98 LEU A N 1
ATOM 769 C CA . LEU A 1 98 ? 5.422 2.710 -8.643 1.00 96.50 98 LEU A CA 1
ATOM 770 C C . LEU A 1 98 ? 5.888 4.114 -9.030 1.00 96.50 98 LEU A C 1
ATOM 772 O O . LEU A 1 98 ? 6.839 4.632 -8.445 1.00 96.50 98 LEU A O 1
ATOM 776 N N . SER A 1 99 ? 5.221 4.714 -10.010 1.00 95.31 99 SER A N 1
ATOM 777 C CA . SER A 1 99 ? 5.500 6.066 -10.490 1.00 95.31 99 SER A CA 1
ATOM 778 C C . SER A 1 99 ? 4.524 7.055 -9.861 1.00 95.31 99 SER A C 1
ATOM 780 O O . SER A 1 99 ? 3.335 7.076 -10.192 1.00 95.31 99 SER A O 1
ATOM 782 N N . PHE A 1 100 ? 5.032 7.867 -8.941 1.00 92.94 100 PHE A N 1
ATOM 783 C CA . PHE A 1 100 ? 4.305 8.953 -8.287 1.00 92.94 100 PHE A CA 1
ATOM 784 C C . PHE A 1 100 ? 4.588 10.266 -9.009 1.00 92.94 100 PHE A C 1
ATOM 786 O O . PHE A 1 100 ? 5.727 10.510 -9.404 1.00 92.94 100 PHE A O 1
ATOM 793 N N . ALA A 1 101 ? 3.587 11.136 -9.124 1.00 90.12 101 ALA A N 1
ATOM 794 C CA . ALA A 1 101 ? 3.779 12.491 -9.631 1.00 90.12 101 ALA A CA 1
ATOM 795 C C . ALA A 1 101 ? 3.106 13.497 -8.695 1.00 90.12 101 ALA A C 1
ATOM 797 O O . ALA A 1 101 ? 1.902 13.443 -8.461 1.00 90.12 101 ALA A O 1
ATOM 798 N N . GLY A 1 102 ? 3.886 14.422 -8.146 1.00 85.06 102 GLY A N 1
ATOM 799 C CA . GLY A 1 102 ? 3.391 15.412 -7.198 1.00 85.06 102 GLY A CA 1
ATOM 800 C C . GLY A 1 102 ? 4.449 16.454 -6.869 1.00 85.06 102 GLY A C 1
ATOM 801 O O . GLY A 1 102 ? 5.645 16.197 -6.974 1.00 85.06 102 GLY A O 1
ATOM 802 N N . TYR A 1 103 ? 4.010 17.652 -6.480 1.00 81.00 103 TYR A N 1
ATOM 803 C CA . TYR A 1 103 ? 4.906 18.738 -6.053 1.00 81.00 103 TYR A CA 1
ATOM 804 C C . TYR A 1 103 ? 5.986 19.113 -7.093 1.00 81.00 103 TYR A C 1
ATOM 806 O O . TYR A 1 103 ? 7.107 19.470 -6.736 1.00 81.00 103 TYR A O 1
ATOM 814 N N . GLY A 1 104 ? 5.659 19.012 -8.389 1.00 85.19 104 GLY A N 1
ATOM 815 C CA . GLY A 1 104 ? 6.590 19.299 -9.491 1.00 85.19 104 GLY A CA 1
ATOM 816 C C . GLY A 1 104 ? 7.672 18.234 -9.706 1.00 85.19 104 GLY A C 1
ATOM 817 O O . GLY A 1 104 ? 8.631 18.477 -10.433 1.00 85.19 104 GLY A O 1
ATOM 818 N N . GLN A 1 105 ? 7.543 17.063 -9.079 1.00 89.38 105 GLN A N 1
ATOM 819 C CA . GLN A 1 105 ? 8.495 15.961 -9.185 1.00 89.38 105 GLN A CA 1
ATOM 820 C C . GLN A 1 105 ? 7.784 14.655 -9.537 1.00 89.38 105 GLN A C 1
ATOM 822 O O . GLN A 1 105 ? 6.644 14.413 -9.137 1.00 89.38 105 GLN A O 1
ATOM 827 N N . GLN A 1 106 ? 8.485 13.808 -10.283 1.00 92.12 106 GLN A N 1
ATOM 828 C CA . GLN A 1 106 ? 8.116 12.423 -10.519 1.00 92.12 106 GLN A CA 1
ATOM 829 C C . GLN A 1 106 ? 9.100 11.518 -9.783 1.00 92.12 106 GLN A C 1
ATOM 831 O O . GLN A 1 106 ? 10.313 11.686 -9.917 1.00 92.12 106 GLN A O 1
ATOM 836 N N . PHE A 1 107 ? 8.574 10.539 -9.052 1.00 92.44 107 PHE A N 1
ATOM 837 C CA . PHE A 1 107 ? 9.355 9.520 -8.362 1.00 92.44 107 PHE A CA 1
ATOM 838 C C . PHE A 1 107 ? 9.033 8.150 -8.939 1.00 92.44 107 PHE A C 1
ATOM 840 O O . PHE A 1 107 ? 7.888 7.712 -8.866 1.00 92.44 107 PHE A O 1
ATOM 847 N N . ASP A 1 108 ? 10.044 7.471 -9.471 1.00 94.81 108 ASP A N 1
ATOM 848 C CA . ASP A 1 108 ? 9.933 6.098 -9.955 1.00 94.81 108 ASP A CA 1
ATOM 849 C C . ASP A 1 108 ? 10.552 5.173 -8.898 1.00 94.81 108 ASP A C 1
ATOM 851 O O . ASP A 1 108 ? 11.776 5.119 -8.728 1.00 94.81 108 ASP A O 1
ATOM 855 N N . ILE A 1 109 ? 9.688 4.489 -8.144 1.00 94.94 109 ILE A N 1
ATOM 856 C CA . ILE A 1 109 ? 10.067 3.635 -7.017 1.00 94.94 109 ILE A CA 1
ATOM 857 C C . ILE A 1 109 ? 10.019 2.170 -7.444 1.00 94.94 109 ILE A C 1
ATOM 859 O O . ILE A 1 109 ? 8.947 1.629 -7.712 1.00 94.94 109 ILE A O 1
ATOM 863 N N . PHE A 1 110 ? 11.174 1.507 -7.489 1.00 96.25 110 PHE A N 1
ATOM 864 C CA . PHE A 1 110 ? 11.237 0.080 -7.811 1.00 96.25 110 PHE A CA 1
ATOM 865 C C . PHE A 1 110 ? 10.913 -0.738 -6.573 1.00 96.25 110 PHE A C 1
ATOM 867 O O . PHE A 1 110 ? 11.573 -0.585 -5.552 1.00 96.25 110 PHE A O 1
ATOM 874 N N . CYS A 1 111 ? 9.949 -1.645 -6.669 1.00 96.94 111 CYS A N 1
ATOM 875 C CA . CYS A 1 111 ? 9.474 -2.422 -5.533 1.00 96.94 111 CYS A CA 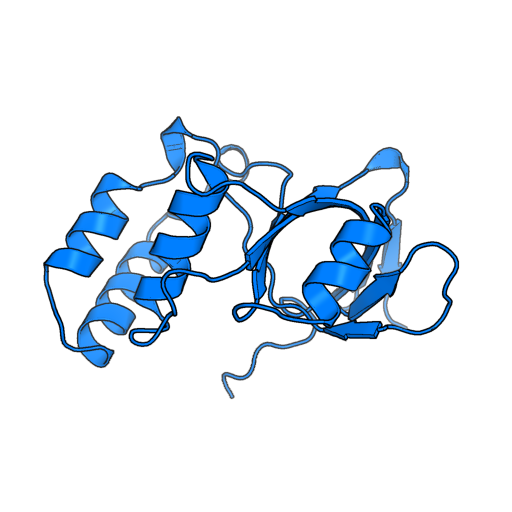1
ATOM 876 C C . CYS A 1 111 ? 9.615 -3.921 -5.777 1.00 96.94 111 CYS A C 1
ATOM 878 O O . CYS A 1 111 ? 9.371 -4.411 -6.883 1.00 96.94 111 CYS A O 1
ATOM 880 N N . LYS A 1 112 ? 9.921 -4.670 -4.714 1.00 97.19 112 LYS A N 1
ATOM 881 C CA . LYS A 1 112 ? 9.458 -6.059 -4.607 1.00 97.19 112 LYS A CA 1
ATOM 882 C C . LYS A 1 112 ? 8.008 -6.048 -4.143 1.00 97.19 112 LYS A C 1
ATOM 884 O O . LYS A 1 112 ? 7.627 -5.179 -3.364 1.00 97.19 112 LYS A O 1
ATOM 889 N N . VAL A 1 113 ? 7.215 -7.010 -4.597 1.00 97.25 113 VAL A N 1
ATOM 890 C CA . VAL A 1 113 ? 5.796 -7.099 -4.247 1.00 97.25 113 VAL A CA 1
ATOM 891 C C . VAL A 1 113 ? 5.377 -8.524 -3.908 1.00 97.25 113 VAL A C 1
ATOM 893 O O . VAL A 1 113 ? 5.781 -9.478 -4.575 1.00 97.25 113 VAL A O 1
ATOM 896 N N . TRP A 1 114 ? 4.561 -8.661 -2.864 1.00 97.44 114 TRP A N 1
ATOM 897 C CA . TRP A 1 114 ? 3.950 -9.921 -2.439 1.00 97.44 114 TRP A CA 1
ATOM 898 C C . TRP A 1 114 ? 2.609 -9.676 -1.740 1.00 97.44 114 TRP A C 1
ATOM 900 O O . TRP A 1 114 ? 2.332 -8.574 -1.272 1.00 97.44 114 TRP A O 1
ATOM 910 N N . ALA A 1 115 ? 1.766 -10.706 -1.671 1.00 97.12 115 ALA A N 1
ATOM 911 C CA . ALA A 1 115 ? 0.533 -10.665 -0.890 1.00 97.12 115 ALA A CA 1
ATOM 912 C C . ALA A 1 115 ? 0.818 -10.938 0.594 1.00 97.12 115 ALA A C 1
ATOM 914 O O . ALA A 1 115 ? 1.581 -11.849 0.919 1.00 97.12 115 ALA A O 1
ATOM 915 N N . LEU A 1 116 ? 0.195 -10.164 1.482 1.00 95.50 116 LEU A N 1
ATOM 916 C CA . LEU A 1 116 ? 0.254 -10.383 2.928 1.00 95.50 116 LEU A CA 1
ATOM 917 C C . LEU A 1 116 ? -0.777 -11.433 3.360 1.00 95.50 116 LEU A C 1
ATOM 919 O O . LEU A 1 116 ? -1.885 -11.467 2.820 1.00 95.50 116 LEU A O 1
ATOM 923 N N . SER A 1 117 ? -0.427 -12.266 4.346 1.00 94.19 117 SER A N 1
ATOM 924 C CA . SER A 1 117 ? -1.408 -13.134 5.009 1.00 94.19 117 SER A CA 1
ATOM 925 C C . SER A 1 117 ? -2.240 -12.330 6.008 1.00 94.19 117 SER A C 1
ATOM 927 O O . SER A 1 117 ? -1.819 -11.273 6.474 1.00 94.19 117 SER A O 1
ATOM 929 N N . SER A 1 118 ? -3.414 -12.837 6.378 1.00 90.38 118 SER A N 1
ATOM 930 C CA . SER A 1 118 ? -4.277 -12.199 7.380 1.00 90.38 118 SER A CA 1
ATOM 931 C C . SER A 1 118 ? -3.663 -12.145 8.784 1.00 90.38 118 SER A C 1
ATOM 933 O O . SER A 1 118 ? -4.088 -11.332 9.608 1.00 90.38 118 SER A O 1
ATOM 935 N N . GLU A 1 119 ? -2.676 -13.000 9.077 1.00 90.31 119 GLU A N 1
ATOM 936 C CA . GLU A 1 119 ? -1.924 -12.948 10.336 1.00 90.31 119 GLU A CA 1
ATOM 937 C C . GLU A 1 119 ? -0.821 -11.878 10.330 1.00 90.31 119 GLU A C 1
ATOM 939 O O . GLU A 1 119 ? -0.308 -11.537 11.396 1.00 90.31 119 GLU A O 1
ATOM 944 N N . ASP A 1 120 ? -0.453 -11.338 9.163 1.00 90.62 120 ASP A N 1
ATOM 945 C CA . ASP A 1 120 ? 0.589 -10.321 9.055 1.00 90.62 120 ASP A CA 1
ATOM 946 C C . ASP A 1 120 ? 0.127 -8.999 9.708 1.00 90.62 120 ASP A C 1
ATOM 948 O O . ASP A 1 120 ? -0.953 -8.485 9.389 1.00 90.62 120 ASP A O 1
ATOM 952 N N . PRO A 1 121 ? 0.925 -8.386 10.601 1.00 88.56 121 PRO A N 1
ATOM 953 C CA . PRO A 1 121 ? 0.571 -7.104 11.209 1.00 88.56 121 PRO A CA 1
ATOM 954 C C . PRO A 1 121 ? 0.308 -5.992 10.182 1.00 88.56 121 PRO A C 1
ATOM 956 O O . PRO A 1 121 ? -0.594 -5.175 10.370 1.00 88.56 121 PRO A O 1
ATOM 959 N N . GLY A 1 122 ? 1.050 -5.971 9.072 1.00 89.25 122 GLY A N 1
ATOM 960 C CA . GLY A 1 122 ? 0.851 -5.039 7.967 1.00 89.25 122 GLY A CA 1
ATOM 961 C C . GLY A 1 122 ? -0.500 -5.226 7.277 1.00 89.25 122 GLY A C 1
ATOM 962 O O . GLY A 1 122 ? -1.125 -4.235 6.888 1.00 89.25 122 GLY A O 1
ATOM 963 N N . PHE A 1 123 ? -1.002 -6.464 7.200 1.00 92.62 123 PHE A N 1
ATOM 964 C CA . PHE A 1 123 ? -2.357 -6.735 6.720 1.00 92.62 123 PHE A CA 1
ATOM 965 C C . PHE A 1 123 ? -3.384 -6.098 7.655 1.00 92.62 123 PHE A C 1
ATOM 967 O O . PHE A 1 123 ? -4.242 -5.340 7.207 1.00 92.62 123 PHE A O 1
ATOM 974 N N . GLN A 1 124 ? -3.279 -6.360 8.960 1.00 91.19 124 GLN A N 1
ATOM 975 C CA . GLN A 1 124 ? -4.251 -5.889 9.952 1.00 91.19 124 GLN A CA 1
ATOM 976 C C . GLN A 1 124 ? -4.307 -4.361 10.024 1.00 91.19 124 GLN A C 1
ATOM 978 O O . GLN A 1 124 ? -5.396 -3.784 10.033 1.00 91.19 124 GLN A O 1
ATOM 983 N N . VAL A 1 125 ? -3.143 -3.703 10.018 1.00 90.44 125 VAL A N 1
ATOM 984 C CA . VAL A 1 125 ? -3.042 -2.236 10.007 1.00 90.44 125 VAL A CA 1
ATOM 985 C C . VAL A 1 125 ? -3.688 -1.660 8.757 1.00 90.44 125 VAL A C 1
ATOM 987 O O . VAL A 1 125 ? -4.543 -0.779 8.857 1.00 90.44 125 VAL A O 1
ATOM 990 N N . SER A 1 126 ? -3.325 -2.177 7.583 1.00 91.94 126 SER A N 1
ATOM 991 C CA . SER A 1 126 ? -3.852 -1.676 6.315 1.00 91.94 126 SER A CA 1
ATOM 992 C C . SER A 1 126 ? -5.360 -1.905 6.198 1.00 91.94 126 SER A C 1
ATOM 994 O O . SER A 1 126 ? -6.102 -0.997 5.811 1.00 91.94 126 SER A O 1
ATOM 996 N N . TRP A 1 127 ? -5.847 -3.073 6.622 1.00 93.69 127 TRP A N 1
ATOM 997 C CA . TRP A 1 127 ? -7.270 -3.394 6.636 1.00 93.69 127 TRP A CA 1
ATOM 998 C C . TRP A 1 127 ? -8.059 -2.471 7.572 1.00 93.69 127 TRP A C 1
ATOM 1000 O O . TRP A 1 127 ? -9.028 -1.840 7.145 1.00 93.69 127 TRP A O 1
ATOM 1010 N N . CYS A 1 128 ? -7.623 -2.325 8.829 1.00 91.94 128 CYS A N 1
ATOM 1011 C CA . CYS A 1 128 ? -8.290 -1.462 9.804 1.00 91.94 128 CYS A CA 1
ATOM 1012 C C . CYS A 1 128 ? -8.264 0.011 9.380 1.00 91.94 128 CYS A C 1
ATOM 1014 O O . CYS A 1 128 ? -9.285 0.691 9.492 1.00 91.94 128 CYS A O 1
ATOM 1016 N N . HIS A 1 129 ? -7.140 0.496 8.846 1.00 91.81 129 HIS A N 1
ATOM 1017 C CA . HIS A 1 129 ? -7.046 1.854 8.318 1.00 91.81 129 HIS A CA 1
ATOM 1018 C C . HIS A 1 129 ? -8.061 2.082 7.190 1.00 91.81 129 HIS A C 1
ATOM 1020 O O . HIS A 1 129 ? -8.797 3.066 7.206 1.00 91.81 129 HIS A O 1
ATOM 1026 N N . ASN A 1 130 ? -8.159 1.162 6.226 1.00 92.06 130 ASN A N 1
ATOM 1027 C CA . ASN A 1 130 ? -9.116 1.286 5.125 1.00 92.06 130 ASN A CA 1
ATOM 1028 C C . ASN A 1 130 ? -10.576 1.197 5.596 1.00 92.06 130 ASN A C 1
ATOM 1030 O O . ASN A 1 130 ? -11.426 1.910 5.062 1.00 92.06 130 ASN A O 1
ATOM 1034 N N . LEU A 1 131 ? -10.881 0.397 6.622 1.00 92.69 131 LEU A N 1
ATOM 1035 C CA . LEU A 1 131 ? -12.236 0.278 7.174 1.00 92.69 131 LEU A CA 1
ATOM 1036 C C . LEU A 1 131 ? -12.765 1.594 7.781 1.00 92.69 131 LEU A C 1
ATOM 1038 O O . LEU A 1 131 ? -13.978 1.831 7.789 1.00 92.69 131 LEU A O 1
ATOM 1042 N N . LEU A 1 132 ? -11.874 2.471 8.264 1.00 91.75 132 LEU A N 1
ATOM 1043 C CA . LEU A 1 132 ? -12.250 3.805 8.751 1.00 91.75 132 LEU A CA 1
ATOM 1044 C C . LEU A 1 132 ? -12.902 4.665 7.662 1.00 91.75 132 LEU A C 1
ATOM 1046 O O . LEU A 1 132 ? -13.795 5.456 7.960 1.00 91.75 132 LEU A O 1
ATOM 1050 N N . PHE A 1 133 ? -12.475 4.484 6.411 1.00 90.12 133 PHE A N 1
ATOM 1051 C CA . PHE A 1 133 ? -12.912 5.281 5.263 1.00 90.12 133 PHE A CA 1
ATOM 1052 C C . PHE A 1 133 ? -13.857 4.525 4.324 1.00 90.12 133 PHE A C 1
ATOM 1054 O O . PHE A 1 133 ? -14.615 5.147 3.584 1.00 90.12 133 PHE A O 1
ATOM 1061 N N . ASN A 1 134 ? -13.843 3.192 4.366 1.00 89.62 134 ASN A N 1
ATOM 1062 C CA . ASN A 1 134 ? -14.712 2.328 3.583 1.00 89.62 134 ASN A CA 1
ATOM 1063 C C . ASN A 1 134 ? -15.437 1.335 4.497 1.00 89.62 134 ASN A C 1
ATOM 1065 O O . ASN A 1 134 ? -14.941 0.250 4.791 1.00 89.62 134 ASN A O 1
ATOM 1069 N N . SER A 1 135 ? -16.654 1.685 4.912 1.00 85.94 135 SER A N 1
ATOM 1070 C CA . SER A 1 135 ? -17.480 0.848 5.791 1.00 85.94 135 SER A CA 1
ATOM 1071 C C . SER A 1 135 ? -17.955 -0.463 5.154 1.00 85.94 135 SER A C 1
ATOM 1073 O O . SER A 1 135 ? -18.433 -1.336 5.872 1.00 85.94 135 SER A O 1
ATOM 1075 N N . ARG A 1 136 ? -17.824 -0.613 3.829 1.00 87.62 136 ARG A N 1
ATOM 1076 C CA . ARG A 1 136 ? -18.219 -1.808 3.066 1.00 87.62 136 ARG A CA 1
ATOM 1077 C C . ARG A 1 136 ? -17.010 -2.634 2.621 1.00 87.62 136 ARG A C 1
ATOM 1079 O O . ARG A 1 136 ? -17.093 -3.359 1.630 1.00 87.62 136 ARG A O 1
ATOM 1086 N N . LEU A 1 137 ? -15.875 -2.491 3.305 1.00 90.06 137 LEU A N 1
ATOM 1087 C CA . LEU A 1 137 ? -14.668 -3.234 2.974 1.00 90.06 137 LEU A CA 1
ATOM 1088 C C . LEU A 1 137 ? -14.915 -4.741 3.109 1.00 90.06 137 LEU A C 1
ATOM 1090 O O . LEU A 1 137 ? -15.383 -5.215 4.143 1.00 90.06 137 LEU A O 1
ATOM 1094 N N . HIS A 1 138 ? -14.607 -5.491 2.053 1.00 90.25 138 HIS A N 1
ATOM 1095 C CA . HIS A 1 138 ? -14.786 -6.937 2.065 1.00 90.25 138 HIS A CA 1
ATOM 1096 C C . HIS A 1 138 ? -13.782 -7.591 3.041 1.00 90.25 138 HIS A C 1
ATOM 1098 O O . HIS A 1 138 ? -12.634 -7.147 3.113 1.00 90.25 138 HIS A O 1
ATOM 1104 N N . PRO A 1 139 ? -14.157 -8.643 3.790 1.00 86.44 139 PRO A N 1
ATOM 1105 C CA . PRO A 1 139 ? -13.224 -9.324 4.693 1.00 86.44 139 PRO A CA 1
ATOM 1106 C C . PRO A 1 139 ? -12.093 -10.043 3.940 1.00 86.44 139 PRO A C 1
ATOM 1108 O O . PRO A 1 139 ? -10.950 -10.019 4.376 1.00 86.44 139 PRO A O 1
ATOM 1111 N N . GLU A 1 140 ? -12.390 -10.619 2.774 1.00 91.19 140 GLU A N 1
ATOM 1112 C CA . GLU A 1 140 ? -11.433 -11.385 1.947 1.00 91.19 140 GLU A CA 1
ATOM 1113 C C . GLU A 1 140 ? -10.675 -10.531 0.913 1.00 91.19 140 GLU A C 1
ATOM 1115 O O . GLU A 1 140 ? -10.399 -10.967 -0.207 1.00 91.19 140 GLU A O 1
ATOM 1120 N N . VAL A 1 141 ? -10.406 -9.267 1.235 1.00 95.44 141 VAL A N 1
ATOM 1121 C CA . VAL A 1 141 ? -9.561 -8.422 0.381 1.00 95.44 141 VAL A CA 1
ATOM 1122 C C . VAL A 1 141 ? -8.172 -9.028 0.199 1.00 95.44 141 VAL A C 1
ATOM 1124 O O . VAL A 1 141 ? -7.654 -9.733 1.064 1.00 95.44 141 VAL A O 1
ATOM 1127 N N . VAL A 1 142 ? -7.533 -8.684 -0.914 1.00 96.81 142 VAL A N 1
ATOM 1128 C CA . VAL A 1 142 ? -6.112 -8.964 -1.118 1.00 96.81 142 VAL A CA 1
ATOM 1129 C C . VAL A 1 142 ? -5.334 -7.704 -0.771 1.00 96.81 142 VAL A C 1
ATOM 1131 O O . VAL A 1 142 ? -5.591 -6.647 -1.344 1.00 96.81 142 VAL A O 1
ATOM 1134 N N . ILE A 1 143 ? -4.377 -7.812 0.148 1.00 96.56 143 ILE A N 1
ATOM 1135 C CA . ILE A 1 143 ? -3.466 -6.715 0.481 1.00 96.56 143 ILE A CA 1
ATOM 1136 C C . ILE A 1 143 ? -2.086 -7.074 -0.052 1.00 96.56 143 ILE A C 1
ATOM 1138 O O . ILE A 1 143 ? -1.506 -8.089 0.335 1.00 96.56 143 ILE A O 1
ATOM 1142 N N . LEU A 1 144 ? -1.579 -6.247 -0.963 1.00 97.31 144 LEU A N 1
ATOM 1143 C CA . LEU A 1 144 ? -0.216 -6.369 -1.468 1.00 97.31 144 LEU A CA 1
ATOM 1144 C C . LEU A 1 144 ? 0.702 -5.442 -0.681 1.00 97.31 144 LEU A C 1
ATOM 1146 O O . LEU A 1 144 ? 0.356 -4.283 -0.451 1.00 97.31 144 LEU A O 1
ATOM 1150 N N . CYS A 1 145 ? 1.867 -5.955 -0.301 1.00 96.31 145 CYS A N 1
ATOM 1151 C CA . CYS A 1 145 ? 2.974 -5.191 0.249 1.00 96.31 145 CYS A CA 1
ATOM 1152 C C . CYS A 1 145 ? 3.970 -4.876 -0.862 1.00 96.31 145 CYS A C 1
ATOM 1154 O O . CYS A 1 145 ? 4.331 -5.761 -1.639 1.00 96.31 145 CYS A O 1
ATOM 1156 N N . PHE A 1 146 ? 4.417 -3.629 -0.911 1.00 96.38 146 PHE A N 1
ATOM 1157 C CA . PHE A 1 146 ? 5.457 -3.143 -1.799 1.00 96.38 146 PHE A CA 1
ATOM 1158 C C . PHE A 1 146 ? 6.640 -2.718 -0.937 1.00 96.38 146 PHE A C 1
ATOM 1160 O O . PHE A 1 146 ? 6.516 -1.813 -0.113 1.00 96.38 146 PHE A O 1
ATOM 1167 N N . GLU A 1 147 ? 7.776 -3.375 -1.131 1.00 95.25 147 GLU A N 1
ATOM 1168 C CA . GLU A 1 147 ? 9.050 -3.030 -0.503 1.00 95.25 147 GLU A CA 1
ATOM 1169 C C . GLU A 1 147 ? 9.908 -2.271 -1.517 1.00 95.25 147 GLU A C 1
ATOM 1171 O O . GLU A 1 147 ? 10.402 -2.889 -2.471 1.00 95.25 147 GLU A O 1
ATOM 1176 N N . PRO A 1 148 ? 10.088 -0.953 -1.340 1.00 94.81 148 PRO A N 1
ATOM 1177 C CA . PRO A 1 148 ? 10.968 -0.146 -2.163 1.00 94.81 148 PRO A CA 1
ATOM 1178 C C . PRO A 1 148 ? 12.419 -0.620 -2.111 1.00 94.81 148 PRO A C 1
ATOM 1180 O O . PRO A 1 148 ? 12.981 -0.911 -1.057 1.00 94.81 148 PRO A O 1
ATOM 1183 N N . ASN A 1 149 ? 13.065 -0.605 -3.268 1.00 94.25 149 ASN A N 1
ATOM 1184 C CA . ASN A 1 149 ? 14.506 -0.657 -3.418 1.00 94.25 149 ASN A CA 1
ATOM 1185 C C . ASN A 1 149 ? 15.023 0.761 -3.683 1.00 94.25 149 ASN A C 1
ATOM 1187 O O . ASN A 1 149 ? 15.224 1.163 -4.8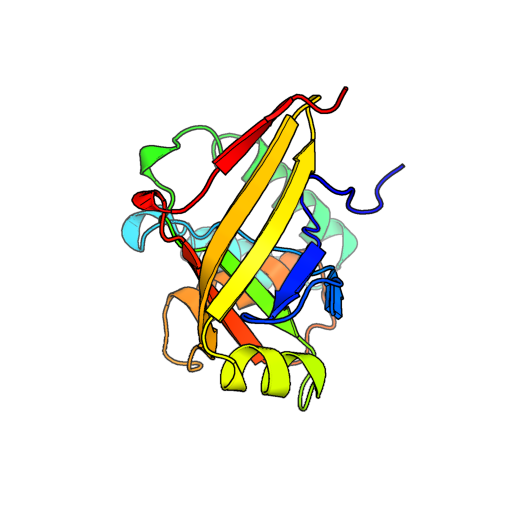29 1.00 94.25 149 ASN A O 1
ATOM 1191 N N . TRP A 1 150 ? 15.252 1.513 -2.607 1.00 89.19 150 TRP A N 1
ATOM 1192 C CA . TRP A 1 150 ? 15.687 2.909 -2.679 1.00 89.19 150 TRP A CA 1
ATOM 1193 C C . TRP A 1 150 ? 16.972 3.121 -3.482 1.00 89.19 150 TRP A C 1
ATOM 1195 O O . TRP A 1 150 ? 17.085 4.125 -4.174 1.00 89.19 150 TRP A O 1
ATOM 1205 N N . GLY A 1 151 ? 17.909 2.165 -3.454 1.00 89.75 151 GLY A N 1
ATOM 1206 C CA . GLY A 1 151 ? 19.170 2.260 -4.198 1.00 89.75 151 GLY A CA 1
ATOM 1207 C C . GLY A 1 151 ? 19.011 2.182 -5.719 1.00 89.75 151 GLY A C 1
ATOM 1208 O O . GLY A 1 151 ? 19.944 2.512 -6.445 1.00 89.75 151 GLY A O 1
ATOM 1209 N N . SER A 1 152 ? 17.853 1.740 -6.210 1.00 89.62 152 SER A N 1
ATOM 1210 C CA . SER A 1 152 ? 17.530 1.707 -7.642 1.00 89.62 152 SER A CA 1
ATOM 1211 C C . SER A 1 152 ? 16.446 2.712 -8.035 1.00 89.62 152 SER A C 1
ATOM 1213 O O . SER A 1 152 ? 16.242 2.921 -9.224 1.00 89.62 152 SER A O 1
ATOM 1215 N N . SER A 1 153 ? 15.761 3.322 -7.066 1.00 93.31 153 SER A N 1
ATOM 1216 C CA . SER A 1 153 ? 14.704 4.316 -7.282 1.00 93.31 153 SER A CA 1
ATOM 1217 C C . SER A 1 153 ? 15.259 5.672 -7.705 1.00 93.31 153 SER A C 1
ATOM 1219 O O . SER A 1 153 ? 16.410 6.008 -7.432 1.00 93.31 153 SER A O 1
ATOM 1221 N N . SER A 1 154 ? 14.427 6.470 -8.372 1.00 91.38 154 SER A N 1
ATOM 1222 C CA . SER A 1 154 ? 14.836 7.775 -8.897 1.00 91.38 154 SER A CA 1
ATOM 1223 C C . SER A 1 154 ? 13.769 8.848 -8.693 1.00 91.38 154 SER A C 1
ATOM 1225 O O . SER A 1 154 ? 12.582 8.545 -8.587 1.00 91.38 154 SER A O 1
ATOM 1227 N N . GLY A 1 155 ? 14.207 10.107 -8.636 1.00 89.69 155 GLY A N 1
ATOM 1228 C CA . GLY A 1 155 ? 13.348 11.287 -8.622 1.00 89.69 155 GLY A CA 1
ATOM 1229 C C . GLY A 1 155 ? 13.819 12.287 -9.673 1.00 89.69 155 GLY A C 1
ATOM 1230 O O . GLY A 1 155 ? 15.015 12.570 -9.756 1.00 89.69 155 GLY A O 1
ATOM 1231 N N . LYS A 1 156 ? 12.897 12.804 -10.485 1.00 89.75 156 LYS A N 1
ATOM 1232 C CA . 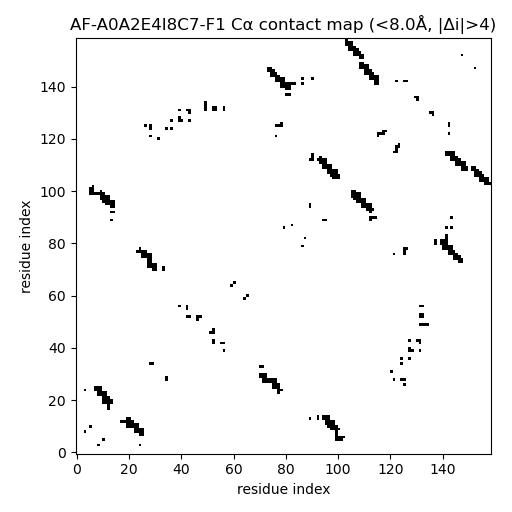LYS A 1 156 ? 13.184 13.795 -11.532 1.00 89.75 156 LYS A CA 1
ATOM 1233 C C . LYS A 1 156 ? 12.171 14.946 -11.499 1.00 89.75 156 LYS A C 1
ATOM 1235 O O . LYS A 1 156 ? 11.002 14.705 -11.194 1.00 89.75 156 LYS A O 1
ATOM 1240 N N . PRO A 1 157 ? 12.575 16.185 -11.824 1.00 87.12 157 PRO A N 1
ATOM 1241 C CA . PRO A 1 157 ? 11.634 17.284 -12.009 1.00 87.12 157 PRO A CA 1
ATOM 1242 C C . PRO A 1 157 ? 10.660 16.991 -13.155 1.00 87.12 157 PRO A C 1
ATOM 1244 O O . PRO A 1 157 ? 11.058 16.455 -14.191 1.00 87.12 157 PRO A O 1
ATOM 1247 N N . ILE A 1 158 ? 9.397 17.373 -12.985 1.00 82.19 158 ILE A N 1
ATOM 1248 C CA . ILE A 1 158 ? 8.425 17.423 -14.082 1.00 82.19 158 ILE A CA 1
ATOM 1249 C C . ILE A 1 158 ? 8.651 18.765 -14.783 1.00 82.19 158 ILE A C 1
ATOM 1251 O O . ILE A 1 158 ? 8.529 19.811 -14.147 1.00 82.19 158 ILE A O 1
ATOM 1255 N N . THR A 1 159 ? 9.078 18.716 -16.047 1.00 67.38 159 THR A N 1
ATOM 1256 C CA . THR A 1 159 ? 9.341 19.909 -16.876 1.00 67.38 159 THR A CA 1
ATOM 1257 C C . THR A 1 159 ? 8.079 20.346 -17.602 1.00 67.38 159 THR A C 1
ATOM 1259 O O . THR A 1 159 ? 7.304 19.444 -17.993 1.00 67.38 159 THR A O 1
#